Protein AF-A0A9P6FJT4-F1 (afdb_monomer_lite)

Organism: NCBI:txid979761

pLDDT: mean 72.85, std 15.34, range [41.66, 88.69]

Foldseek 3Di:
DDPPPPPPPPVQVQVVPVPDWAWDWADDPPDIWTFTDDDPVSQVPADADPVRHRHHDPPDDGDTPPDPPPPD

Structure (mmCIF, N/CA/C/O backbone):
data_AF-A0A9P6FJT4-F1
#
_entry.id   AF-A0A9P6FJT4-F1
#
loop_
_atom_site.group_PDB
_atom_site.id
_atom_site.type_symbol
_atom_site.label_atom_id
_atom_site.label_alt_id
_atom_site.label_comp_id
_atom_site.label_asym_id
_atom_site.label_entity_id
_atom_site.label_seq_id
_atom_site.pdbx_PDB_ins_code
_atom_site.Cartn_x
_atom_site.Cartn_y
_atom_site.Cartn_z
_atom_site.occupancy
_atom_site.B_iso_or_equiv
_atom_site.auth_seq_id
_atom_site.auth_comp_id
_atom_site.auth_asym_id
_atom_site.auth_atom_id
_atom_site.pdbx_PDB_model_num
ATOM 1 N N . MET A 1 1 ? 18.547 10.130 -36.605 1.00 41.66 1 MET A N 1
ATOM 2 C CA . MET A 1 1 ? 17.684 9.226 -35.816 1.00 41.66 1 MET A CA 1
ATOM 3 C C . MET A 1 1 ? 17.483 9.868 -34.459 1.00 41.66 1 MET A C 1
ATOM 5 O O . MET A 1 1 ? 18.307 9.711 -33.572 1.00 41.66 1 MET A O 1
ATOM 9 N N . SER A 1 2 ? 16.463 10.712 -34.358 1.00 42.31 2 SER A N 1
ATOM 10 C CA . SER A 1 2 ? 16.147 11.462 -33.146 1.00 42.31 2 SER A CA 1
ATOM 11 C C . SER A 1 2 ? 15.244 10.572 -32.304 1.00 42.31 2 SER A C 1
ATOM 13 O O . SER A 1 2 ? 14.072 10.415 -32.636 1.00 42.31 2 SER A O 1
ATOM 15 N N . ILE A 1 3 ? 15.783 9.933 -31.266 1.00 49.47 3 ILE A N 1
ATOM 16 C CA . ILE A 1 3 ? 14.918 9.324 -30.257 1.00 49.47 3 ILE A CA 1
ATOM 17 C C . ILE A 1 3 ? 14.212 10.475 -29.540 1.00 49.47 3 ILE A C 1
ATOM 19 O O . ILE A 1 3 ? 14.821 11.244 -28.801 1.00 49.47 3 ILE A O 1
ATOM 23 N N . LEU A 1 4 ? 12.930 10.656 -29.844 1.00 43.91 4 LEU A N 1
ATOM 24 C CA . LEU A 1 4 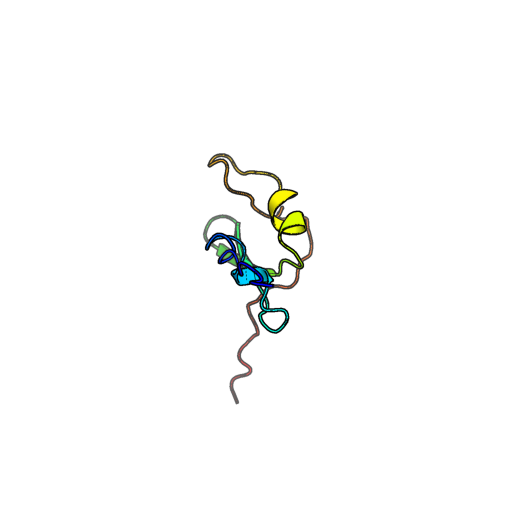? 12.046 11.484 -29.044 1.00 43.91 4 LEU A CA 1
ATOM 25 C C . LEU A 1 4 ? 11.983 10.808 -27.676 1.00 43.91 4 LEU A C 1
ATOM 27 O O . LEU A 1 4 ? 11.271 9.825 -27.495 1.00 43.91 4 LEU A O 1
ATOM 31 N N . THR A 1 5 ? 12.783 11.279 -26.723 1.00 52.97 5 THR A N 1
ATOM 32 C CA . THR A 1 5 ? 12.585 10.930 -25.320 1.00 52.97 5 THR A CA 1
ATOM 33 C C . THR A 1 5 ? 11.328 11.665 -24.883 1.00 52.97 5 THR A C 1
ATOM 35 O O . THR A 1 5 ? 11.394 12.774 -24.347 1.00 52.97 5 THR A O 1
ATOM 38 N N . GLU A 1 6 ? 10.169 11.095 -25.205 1.00 48.00 6 GLU A N 1
ATOM 39 C CA . GLU A 1 6 ? 8.911 11.515 -24.613 1.00 48.00 6 GLU A CA 1
ATOM 40 C C . GLU A 1 6 ? 9.111 11.469 -23.100 1.00 48.00 6 GLU A C 1
ATOM 42 O O . GLU A 1 6 ? 9.408 10.425 -22.518 1.00 48.00 6 GLU A O 1
ATOM 47 N N . SER A 1 7 ? 9.073 12.647 -22.474 1.00 57.59 7 SER A N 1
ATOM 48 C CA . SER A 1 7 ? 9.212 12.759 -21.031 1.00 57.59 7 SER A CA 1
ATOM 49 C C . SER A 1 7 ? 8.088 11.923 -20.420 1.00 57.59 7 SER A C 1
ATOM 51 O O . SER A 1 7 ? 6.920 12.202 -20.717 1.00 57.59 7 SER A O 1
ATOM 53 N N . PRO A 1 8 ? 8.396 10.877 -19.630 1.00 56.56 8 PRO A N 1
ATOM 54 C CA . PRO A 1 8 ? 7.361 10.001 -19.115 1.00 56.56 8 PRO A CA 1
ATOM 55 C C . PRO A 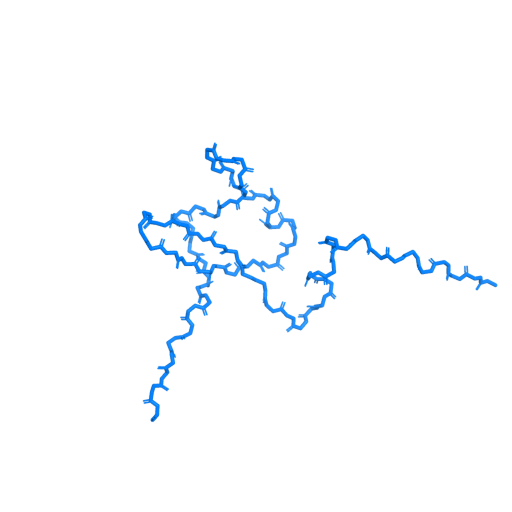1 8 ? 6.374 10.844 -18.300 1.00 56.56 8 PRO A C 1
ATOM 57 O O . PRO A 1 8 ? 6.798 11.752 -17.571 1.00 56.56 8 PRO A O 1
ATOM 60 N N . PRO A 1 9 ? 5.058 10.591 -18.419 1.00 52.69 9 PRO A N 1
ATOM 61 C CA . PRO A 1 9 ? 4.052 11.354 -17.697 1.00 52.69 9 PRO A CA 1
ATOM 62 C C . PRO A 1 9 ? 4.440 11.408 -16.218 1.00 52.69 9 PRO A C 1
ATOM 64 O O . PRO A 1 9 ? 4.786 10.383 -15.630 1.00 52.69 9 PRO A O 1
ATOM 67 N N . ARG A 1 10 ? 4.391 12.604 -15.608 1.00 53.16 10 ARG A N 1
ATOM 68 C CA . ARG A 1 10 ? 4.921 12.905 -14.255 1.00 53.16 10 ARG A CA 1
ATOM 69 C C . ARG A 1 10 ? 4.389 11.997 -13.128 1.00 53.16 10 ARG A C 1
ATOM 71 O O . ARG A 1 10 ? 4.865 12.079 -12.004 1.00 53.16 10 ARG A O 1
ATOM 78 N N . ARG A 1 11 ? 3.401 11.148 -13.424 1.00 52.59 11 ARG A N 1
ATOM 79 C CA . ARG A 1 11 ? 2.819 10.126 -12.545 1.00 52.59 11 ARG A CA 1
ATOM 80 C C . ARG A 1 11 ? 3.627 8.817 -12.493 1.00 52.59 11 ARG A C 1
ATOM 82 O O . ARG A 1 11 ? 3.550 8.120 -11.493 1.00 52.59 11 ARG A O 1
ATOM 89 N N . MET A 1 12 ? 4.411 8.502 -13.528 1.00 46.94 12 MET A N 1
ATOM 90 C CA . MET A 1 12 ? 5.124 7.222 -13.689 1.00 46.94 12 MET A CA 1
ATOM 91 C C . MET A 1 12 ? 6.530 7.214 -13.057 1.00 46.94 12 MET A C 1
ATOM 93 O O . MET A 1 12 ? 7.137 6.164 -12.861 1.00 46.94 12 MET A O 1
ATOM 97 N N . THR A 1 13 ? 7.085 8.387 -12.743 1.00 52.72 13 THR A N 1
ATOM 98 C CA . THR A 1 13 ? 8.513 8.542 -12.407 1.00 52.72 13 THR A CA 1
ATOM 99 C C . THR A 1 13 ? 8.885 8.104 -10.991 1.00 52.72 13 THR A C 1
ATOM 101 O O . THR A 1 13 ? 10.068 7.912 -10.705 1.00 52.72 13 THR A O 1
ATOM 104 N N . VAL A 1 14 ? 7.904 7.923 -10.102 1.00 56.44 14 VAL A N 1
ATOM 105 C CA . VAL A 1 14 ? 8.157 7.497 -8.717 1.00 56.44 14 VAL A CA 1
ATOM 106 C C . VAL A 1 14 ? 8.675 6.054 -8.672 1.00 56.44 14 VAL A C 1
ATOM 108 O O . VAL A 1 14 ? 9.660 5.805 -7.986 1.00 56.44 14 VAL A O 1
ATOM 111 N N . PHE A 1 15 ? 8.106 5.148 -9.477 1.00 58.41 15 PHE A N 1
ATOM 112 C CA . PHE A 1 15 ? 8.548 3.745 -9.575 1.00 58.41 15 PHE A CA 1
ATOM 113 C C . PHE A 1 15 ? 9.683 3.517 -10.575 1.00 58.41 15 PHE A C 1
ATOM 115 O O . PHE A 1 15 ? 10.388 2.520 -10.481 1.00 58.41 15 PHE A O 1
ATOM 122 N N . ALA A 1 16 ? 9.890 4.440 -11.520 1.00 55.50 16 ALA A N 1
ATOM 123 C CA . ALA A 1 16 ? 10.973 4.339 -12.500 1.00 55.50 16 ALA A CA 1
ATOM 124 C C . ALA A 1 16 ? 12.374 4.449 -11.863 1.00 55.50 16 ALA A C 1
ATOM 126 O O . ALA A 1 16 ? 13.361 4.018 -12.451 1.00 55.50 16 ALA A O 1
ATOM 127 N N . ASN A 1 17 ? 12.467 5.012 -10.654 1.00 60.97 17 ASN A N 1
ATOM 128 C CA . ASN A 1 17 ? 13.698 5.030 -9.874 1.00 60.97 17 ASN A CA 1
ATOM 129 C C . ASN A 1 17 ? 13.758 3.774 -8.994 1.00 60.97 17 ASN A C 1
ATOM 131 O O . ASN A 1 17 ? 13.342 3.818 -7.838 1.00 60.97 17 ASN A O 1
ATOM 135 N N . LEU A 1 18 ? 14.296 2.676 -9.537 1.00 61.53 18 LEU A N 1
ATOM 136 C CA . LEU A 1 18 ? 14.417 1.362 -8.875 1.00 61.53 18 LEU A CA 1
ATOM 137 C C . LEU A 1 18 ? 15.154 1.395 -7.518 1.00 61.53 18 LEU A C 1
ATOM 139 O O . LEU A 1 18 ? 15.057 0.458 -6.734 1.00 61.53 18 LEU A O 1
ATOM 143 N N . GLU A 1 19 ? 15.869 2.479 -7.215 1.00 71.50 19 GLU A N 1
ATOM 144 C CA . GLU A 1 19 ? 16.583 2.680 -5.949 1.00 71.50 19 GLU A CA 1
ATOM 145 C C . GLU A 1 19 ? 15.701 3.258 -4.827 1.00 71.50 19 GLU A C 1
ATOM 147 O O . GLU A 1 19 ? 16.122 3.316 -3.669 1.00 71.50 19 GLU A O 1
ATOM 152 N N . LYS A 1 20 ? 14.475 3.706 -5.133 1.00 77.56 20 LYS A N 1
ATOM 153 C CA . LYS A 1 20 ? 13.571 4.308 -4.145 1.00 77.56 20 LYS A CA 1
ATOM 154 C C . LYS A 1 20 ? 12.498 3.318 -3.715 1.00 77.56 20 LYS A C 1
ATOM 156 O O . LYS A 1 20 ? 11.695 2.848 -4.511 1.00 77.56 20 LYS A O 1
ATOM 161 N N . SER A 1 21 ? 12.437 3.056 -2.412 1.00 83.12 21 SER A N 1
ATOM 162 C CA . SER A 1 21 ? 11.319 2.317 -1.822 1.00 83.12 21 SER A CA 1
ATOM 163 C C . SER A 1 21 ? 10.086 3.214 -1.722 1.00 83.12 21 SER A C 1
ATOM 165 O O . SER A 1 21 ? 10.158 4.308 -1.159 1.00 83.12 21 SER A O 1
ATOM 167 N N . CYS A 1 22 ? 8.959 2.740 -2.246 1.00 84.44 22 CYS A N 1
ATOM 168 C CA . CYS A 1 22 ? 7.691 3.460 -2.248 1.00 84.44 22 CYS A CA 1
ATOM 169 C C . CYS A 1 22 ? 6.766 2.924 -1.156 1.00 84.44 22 CYS A C 1
ATOM 171 O O . CYS A 1 22 ? 6.673 1.714 -0.958 1.00 84.44 22 CYS A O 1
ATOM 173 N N . TYR A 1 23 ? 6.071 3.829 -0.466 1.00 87.44 23 TYR A N 1
ATOM 174 C CA . TYR A 1 23 ? 5.150 3.489 0.614 1.00 87.44 23 TYR A CA 1
ATOM 175 C C . TYR A 1 23 ? 3.838 4.254 0.451 1.00 87.44 23 TYR A C 1
ATOM 177 O O . TYR A 1 23 ? 3.851 5.430 0.084 1.00 87.44 23 TYR A O 1
ATOM 185 N N . VAL A 1 24 ? 2.722 3.602 0.764 1.00 87.31 24 VAL A N 1
ATOM 186 C CA . VAL A 1 24 ? 1.374 4.187 0.735 1.00 87.31 24 VAL A CA 1
ATOM 187 C C . VAL A 1 24 ? 0.736 4.158 2.118 1.00 87.31 24 VAL A C 1
ATOM 189 O O . VAL A 1 24 ? 1.018 3.247 2.900 1.00 87.31 24 VAL A O 1
ATOM 192 N N . PRO A 1 25 ? -0.107 5.150 2.443 1.00 85.81 25 PRO A N 1
ATOM 193 C CA . PRO A 1 25 ? -0.786 5.186 3.725 1.00 85.81 25 PRO A CA 1
ATOM 194 C C . PRO A 1 25 ? -1.839 4.077 3.818 1.00 85.81 25 PRO A C 1
ATOM 196 O O . PRO A 1 25 ? -2.599 3.840 2.880 1.00 85.81 25 PRO A O 1
ATOM 199 N N . ARG A 1 26 ? -1.892 3.433 4.982 1.00 86.69 26 ARG A N 1
ATOM 200 C CA . ARG A 1 26 ? -2.964 2.539 5.420 1.00 86.69 26 ARG A CA 1
ATOM 201 C C . ARG A 1 26 ? -3.500 3.047 6.754 1.00 86.69 26 ARG A C 1
ATOM 203 O O . ARG A 1 26 ? -2.782 3.069 7.756 1.00 86.69 26 ARG A O 1
ATOM 210 N N . CYS A 1 27 ? -4.754 3.464 6.760 1.00 84.25 27 CYS A N 1
ATOM 211 C CA . CYS A 1 27 ? -5.459 4.056 7.880 1.00 84.25 27 CYS A CA 1
ATOM 212 C C . CYS A 1 27 ? -6.163 2.973 8.711 1.00 84.25 27 CYS A C 1
ATOM 214 O O . CYS A 1 27 ? -7.028 2.230 8.240 1.00 84.25 27 CYS A O 1
ATOM 216 N N . LYS A 1 28 ? -5.832 2.916 10.000 1.00 81.94 28 LYS A N 1
ATOM 217 C CA . LYS A 1 28 ? -6.491 2.086 11.010 1.00 81.94 28 LYS A CA 1
ATOM 218 C C . LYS A 1 28 ? -7.084 2.985 12.094 1.00 81.94 28 LYS A C 1
ATOM 220 O O . LYS A 1 28 ? -6.515 3.183 13.164 1.00 81.94 28 LYS A O 1
ATOM 225 N N . GLY A 1 29 ? -8.249 3.563 11.803 1.00 83.19 29 GLY A N 1
ATOM 226 C CA . GLY A 1 29 ? -8.911 4.510 12.702 1.00 83.19 29 GLY A CA 1
ATOM 227 C C . GLY A 1 29 ? -8.096 5.794 12.864 1.00 83.19 29 GLY A C 1
ATOM 228 O O . GLY A 1 29 ? -8.073 6.620 11.957 1.00 83.19 29 GLY A O 1
ATOM 229 N N . LYS A 1 30 ? -7.445 5.967 14.022 1.00 83.62 30 LYS A N 1
ATOM 230 C CA . LYS A 1 30 ? -6.565 7.118 14.306 1.00 83.62 30 LYS A CA 1
ATOM 231 C C . LYS A 1 30 ? -5.104 6.869 13.934 1.00 83.62 30 LYS A C 1
ATOM 233 O O . LYS A 1 30 ? -4.339 7.824 13.831 1.00 83.62 30 LYS A O 1
ATOM 238 N N . ASP A 1 31 ? -4.728 5.611 13.741 1.00 82.00 31 ASP A N 1
ATOM 239 C CA . ASP A 1 31 ? -3.369 5.237 13.389 1.00 82.00 31 ASP A CA 1
ATOM 240 C C . ASP A 1 31 ? -3.206 5.196 11.869 1.00 82.00 31 ASP A C 1
ATOM 242 O O . ASP A 1 31 ? -4.091 4.744 11.143 1.00 82.00 31 ASP A O 1
ATOM 246 N N . MET A 1 32 ? -2.060 5.668 11.382 1.00 84.12 32 MET A N 1
ATOM 247 C CA . MET A 1 32 ? -1.678 5.589 9.975 1.00 84.12 32 MET A CA 1
ATOM 248 C C . MET A 1 32 ? -0.323 4.895 9.859 1.00 84.12 32 MET A C 1
ATOM 250 O O . MET A 1 32 ? 0.678 5.339 10.442 1.00 84.12 32 MET A O 1
ATOM 254 N N . ASP A 1 33 ? -0.313 3.805 9.102 1.00 87.06 33 ASP A N 1
ATOM 255 C CA . ASP A 1 33 ? 0.880 3.059 8.728 1.00 87.06 33 ASP A CA 1
ATOM 256 C C . ASP A 1 33 ? 1.291 3.407 7.303 1.00 87.06 33 ASP A C 1
ATOM 258 O O . ASP A 1 33 ? 0.449 3.693 6.457 1.00 87.06 3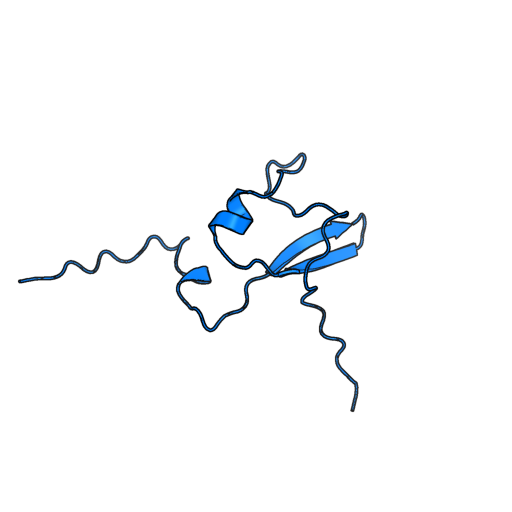3 ASP A O 1
ATOM 262 N N . MET A 1 34 ? 2.591 3.353 7.024 1.00 87.50 34 MET A N 1
ATOM 263 C CA . MET A 1 34 ? 3.118 3.532 5.674 1.00 87.50 34 MET A CA 1
ATOM 264 C C . MET A 1 34 ? 3.559 2.163 5.189 1.00 87.50 34 MET A C 1
ATOM 266 O O . MET A 1 34 ? 4.590 1.672 5.632 1.00 87.50 34 MET A O 1
ATOM 270 N N . VAL A 1 35 ? 2.793 1.516 4.321 1.00 87.44 35 VAL A N 1
ATOM 271 C CA . VAL A 1 35 ? 3.119 0.163 3.859 1.00 87.44 35 VAL A CA 1
ATOM 272 C C . VAL A 1 35 ? 3.793 0.201 2.501 1.00 87.44 35 VAL A C 1
ATOM 274 O O . VAL A 1 35 ? 3.421 0.992 1.635 1.00 87.44 35 VAL A O 1
ATOM 277 N N . LYS A 1 36 ? 4.813 -0.633 2.329 1.00 87.25 36 LYS A N 1
ATOM 278 C CA . LYS A 1 36 ? 5.589 -0.699 1.095 1.00 87.25 36 LYS A CA 1
ATOM 279 C C . LYS A 1 36 ? 4.752 -1.260 -0.049 1.00 87.25 36 LYS A C 1
ATOM 281 O O . LYS A 1 36 ? 3.955 -2.173 0.164 1.00 87.25 36 LYS A O 1
ATOM 286 N N . ILE A 1 37 ? 4.980 -0.728 -1.242 1.00 86.69 37 ILE A N 1
ATOM 287 C CA . ILE A 1 37 ? 4.444 -1.255 -2.498 1.00 86.69 37 ILE A CA 1
ATOM 288 C C . ILE A 1 37 ? 5.585 -1.557 -3.455 1.00 86.69 37 ILE A C 1
ATOM 290 O O . ILE A 1 37 ? 6.567 -0.811 -3.528 1.00 86.69 37 ILE A O 1
ATOM 294 N N . GLU A 1 38 ? 5.466 -2.682 -4.149 1.00 83.25 38 GLU A N 1
ATOM 295 C CA . GLU A 1 38 ? 6.552 -3.223 -4.973 1.00 83.25 38 GLU A CA 1
ATOM 296 C C . GLU A 1 38 ? 6.525 -2.673 -6.397 1.00 83.25 38 GLU A C 1
ATOM 298 O O . GLU A 1 38 ? 7.564 -2.543 -7.040 1.00 83.25 38 GLU A O 1
ATOM 303 N N . SER A 1 39 ? 5.339 -2.315 -6.889 1.00 83.88 39 SER A N 1
ATOM 304 C CA . SER A 1 39 ? 5.152 -1.819 -8.246 1.00 83.88 39 SER A CA 1
ATOM 305 C C . SER A 1 39 ? 3.930 -0.910 -8.360 1.00 83.88 39 SER A C 1
ATOM 307 O O . SER A 1 39 ? 3.088 -0.824 -7.463 1.00 83.88 39 SER A O 1
ATOM 309 N N . TRP A 1 40 ? 3.826 -0.229 -9.500 1.00 82.38 40 TRP A N 1
ATOM 310 C CA . TRP A 1 40 ? 2.636 0.542 -9.839 1.00 82.38 40 TRP A CA 1
ATOM 311 C C . TRP A 1 40 ? 1.401 -0.351 -10.017 1.00 82.38 40 TRP A C 1
ATOM 313 O O . TRP A 1 40 ? 0.315 0.016 -9.577 1.00 82.38 40 TRP A O 1
ATOM 323 N N . ASP A 1 41 ? 1.569 -1.541 -10.593 1.00 85.06 41 ASP A N 1
ATOM 324 C CA . ASP A 1 41 ? 0.470 -2.492 -10.771 1.00 85.06 41 ASP A CA 1
ATOM 325 C C . ASP A 1 41 ? -0.034 -3.029 -9.423 1.00 85.06 41 ASP A C 1
ATOM 327 O O . ASP A 1 41 ? -1.243 -3.135 -9.226 1.00 85.06 41 ASP A O 1
ATOM 331 N N . ASP A 1 42 ? 0.866 -3.260 -8.456 1.00 84.88 42 ASP A N 1
ATOM 332 C CA . ASP A 1 42 ? 0.503 -3.605 -7.070 1.00 84.88 42 ASP A CA 1
ATOM 333 C C . ASP A 1 42 ? -0.338 -2.496 -6.416 1.00 84.88 42 ASP A C 1
ATOM 335 O O . ASP A 1 42 ? -1.317 -2.781 -5.728 1.00 84.88 42 ASP A O 1
ATOM 339 N N . PHE A 1 43 ? -0.027 -1.224 -6.689 1.00 85.31 43 PHE A N 1
ATOM 340 C CA . PHE A 1 43 ? -0.841 -0.095 -6.228 1.00 85.31 43 PHE A CA 1
ATOM 341 C C . PHE A 1 43 ? -2.219 -0.029 -6.904 1.00 85.31 43 PHE A C 1
ATOM 343 O O . PHE A 1 43 ? -3.219 0.266 -6.246 1.00 85.31 43 PHE A O 1
ATOM 350 N N . LEU A 1 44 ? -2.296 -0.296 -8.209 1.00 86.12 44 LEU A N 1
ATOM 351 C CA . LEU A 1 44 ? -3.561 -0.284 -8.950 1.00 86.12 44 LEU A CA 1
ATOM 352 C C . LEU A 1 44 ? -4.477 -1.458 -8.586 1.00 86.12 44 LEU A C 1
ATOM 354 O O . LEU A 1 44 ? -5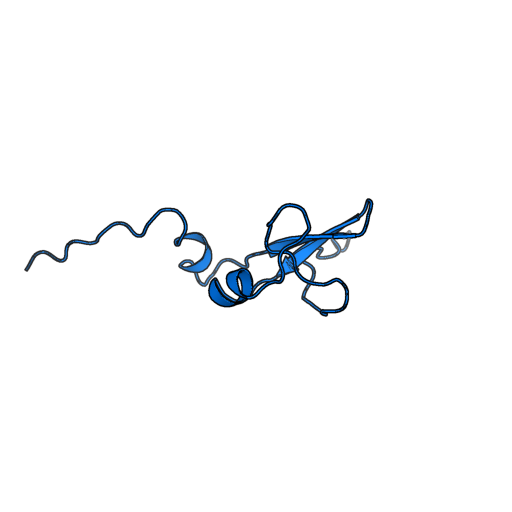.698 -1.314 -8.660 1.00 86.12 44 LEU A O 1
ATOM 358 N N . ALA A 1 45 ? -3.900 -2.592 -8.186 1.00 88.69 45 ALA A N 1
ATOM 359 C CA . ALA A 1 45 ? -4.631 -3.779 -7.755 1.00 88.69 45 ALA A CA 1
ATOM 360 C C . ALA A 1 45 ? -5.249 -3.645 -6.352 1.00 88.69 45 ALA A C 1
ATOM 362 O O . ALA A 1 45 ? -6.037 -4.503 -5.948 1.00 88.69 45 ALA A O 1
ATOM 363 N N . LEU A 1 46 ? -4.909 -2.594 -5.593 1.00 87.94 46 LEU A N 1
ATOM 364 C CA . LEU A 1 46 ? -5.442 -2.411 -4.246 1.00 87.94 46 LEU A CA 1
ATOM 365 C C . LEU A 1 46 ? -6.953 -2.170 -4.269 1.00 87.94 46 LEU A C 1
ATOM 367 O O . LEU A 1 46 ? -7.456 -1.422 -5.118 1.00 87.94 46 LEU A O 1
ATOM 371 N N . PRO A 1 47 ? -7.687 -2.733 -3.294 1.00 87.75 47 PRO A N 1
ATOM 372 C CA . PRO A 1 47 ? -9.079 -2.379 -3.116 1.00 87.75 47 PRO A CA 1
ATOM 373 C C . PRO A 1 47 ? -9.188 -0.894 -2.777 1.00 87.75 47 PRO A C 1
ATOM 375 O O . PRO A 1 47 ? -8.327 -0.299 -2.127 1.00 87.75 47 PRO A O 1
ATOM 378 N N . LYS A 1 48 ? -10.266 -0.277 -3.247 1.00 86.94 48 LYS A N 1
ATOM 379 C CA . LYS A 1 48 ? -10.520 1.138 -3.003 1.00 86.94 48 LYS A CA 1
ATOM 380 C C . LYS A 1 48 ? -11.404 1.294 -1.779 1.00 86.94 48 LYS A C 1
ATOM 382 O O . LYS A 1 48 ? -12.375 0.557 -1.618 1.00 86.94 48 LYS A O 1
ATOM 387 N N . ASN A 1 49 ? -11.077 2.261 -0.933 1.00 83.44 49 ASN A N 1
ATOM 388 C CA . ASN A 1 49 ? -11.912 2.610 0.212 1.00 83.44 49 ASN A CA 1
ATOM 389 C C . ASN A 1 49 ? -13.140 3.448 -0.217 1.00 83.44 49 ASN A C 1
ATOM 391 O O . ASN A 1 4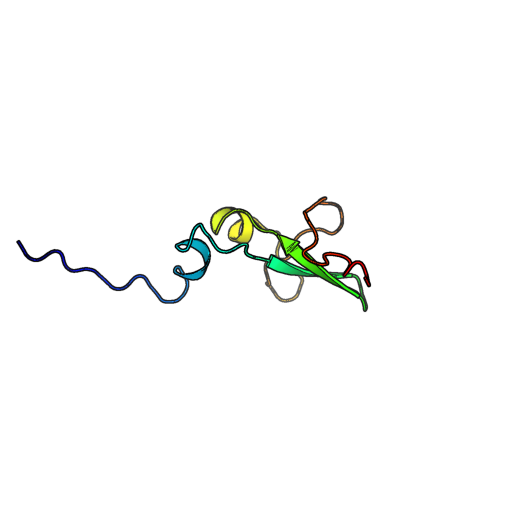9 ? -13.318 3.766 -1.394 1.00 83.44 49 ASN A O 1
ATOM 395 N N . ASN A 1 50 ? -13.975 3.857 0.746 1.00 84.38 50 ASN A N 1
ATOM 396 C CA . ASN A 1 50 ? -15.177 4.680 0.506 1.00 84.38 50 ASN A CA 1
ATOM 397 C C . ASN A 1 50 ? -14.888 6.052 -0.140 1.00 84.38 50 ASN A C 1
ATOM 399 O O . ASN A 1 50 ? -15.808 6.713 -0.613 1.00 84.38 50 ASN A O 1
ATOM 403 N N . TRP A 1 51 ? -13.622 6.474 -0.178 1.00 81.06 51 TRP A N 1
ATOM 404 C CA . TRP A 1 51 ? -13.153 7.689 -0.850 1.00 81.06 51 TRP A CA 1
ATOM 405 C C . TRP A 1 51 ? -12.590 7.411 -2.250 1.00 81.06 51 TRP A C 1
ATOM 407 O O . TRP A 1 51 ? -12.017 8.300 -2.876 1.00 81.06 51 TRP A O 1
ATOM 417 N N . ASN A 1 52 ? -12.749 6.181 -2.750 1.00 82.69 52 ASN A N 1
ATOM 418 C CA . ASN A 1 52 ? -12.216 5.705 -4.024 1.00 82.69 52 ASN A CA 1
ATOM 419 C C . ASN A 1 52 ? -10.671 5.760 -4.104 1.00 82.69 52 ASN A C 1
ATOM 421 O O . ASN A 1 52 ? -10.106 5.805 -5.199 1.00 82.69 52 ASN A O 1
ATOM 425 N N . ILE A 1 53 ? -9.985 5.759 -2.954 1.00 82.94 53 ILE A N 1
ATOM 426 C CA . ILE A 1 53 ? -8.518 5.770 -2.858 1.00 82.94 53 ILE A CA 1
ATOM 427 C C . ILE A 1 53 ? -8.023 4.320 -2.722 1.00 82.94 53 ILE A C 1
ATOM 429 O O . ILE A 1 53 ? -8.561 3.602 -1.876 1.00 82.94 53 ILE A O 1
ATOM 433 N N . PRO A 1 54 ? -7.028 3.880 -3.522 1.00 84.62 54 PRO A N 1
ATOM 434 C CA . PRO A 1 54 ? -6.431 2.552 -3.390 1.00 84.62 54 PRO A CA 1
ATOM 435 C C . PRO A 1 54 ? -5.733 2.426 -2.036 1.00 84.62 54 PRO A C 1
ATOM 437 O O . PRO A 1 54 ? -4.781 3.158 -1.751 1.00 84.62 54 PRO A O 1
ATOM 440 N N . GLU A 1 55 ? -6.223 1.517 -1.200 1.00 82.62 55 GLU A N 1
ATOM 441 C CA . GLU A 1 55 ? -5.734 1.332 0.158 1.00 82.62 55 GLU A CA 1
ATOM 442 C C . GLU A 1 55 ? -5.535 -0.162 0.447 1.00 82.62 55 GLU A C 1
ATOM 444 O O . GLU A 1 55 ? -6.442 -0.968 0.233 1.00 82.62 55 GLU A O 1
ATOM 449 N N . PRO A 1 56 ? -4.354 -0.567 0.936 1.00 83.69 56 PRO A N 1
ATOM 450 C CA . PRO A 1 56 ? -4.103 -1.951 1.316 1.00 83.69 56 PRO A CA 1
ATOM 451 C C . PRO A 1 56 ? -5.034 -2.394 2.440 1.00 83.69 56 PRO A C 1
ATOM 453 O O . PRO A 1 56 ? -5.247 -1.654 3.402 1.00 83.69 56 PRO A O 1
ATOM 456 N N . THR A 1 57 ? -5.538 -3.624 2.369 1.00 82.06 57 THR A N 1
ATOM 457 C CA . THR A 1 57 ? -6.382 -4.154 3.445 1.00 82.06 57 THR A CA 1
ATOM 458 C C . THR A 1 57 ? -5.588 -4.285 4.746 1.00 82.06 57 THR A C 1
ATOM 460 O O . THR A 1 57 ? -4.355 -4.395 4.767 1.00 82.06 57 THR A O 1
ATOM 463 N N . GLN A 1 58 ? -6.302 -4.250 5.871 1.00 79.12 58 GLN A N 1
ATOM 464 C CA . GLN A 1 58 ? -5.683 -4.418 7.187 1.00 79.12 58 GLN A CA 1
ATOM 465 C C . GLN A 1 58 ? -5.185 -5.852 7.406 1.00 79.12 58 GLN A C 1
ATOM 467 O O . GLN A 1 58 ? -4.205 -6.041 8.123 1.00 79.12 58 GLN A O 1
ATOM 472 N N . ASP A 1 59 ? -5.805 -6.826 6.737 1.00 80.12 59 ASP A N 1
ATOM 473 C CA . ASP A 1 59 ? -5.451 -8.245 6.830 1.00 80.12 59 ASP A CA 1
ATOM 474 C C . ASP A 1 59 ? -4.192 -8.598 6.025 1.00 80.12 59 ASP A C 1
ATOM 476 O O . ASP A 1 59 ? -3.549 -9.617 6.276 1.00 80.12 59 ASP A O 1
ATOM 480 N N . GLN A 1 60 ? -3.803 -7.754 5.063 1.00 79.44 60 GLN A N 1
ATOM 481 C CA . GLN A 1 60 ? -2.611 -7.988 4.262 1.00 79.44 60 GLN A CA 1
ATOM 482 C C . GLN A 1 60 ? -1.356 -7.577 5.043 1.00 79.44 60 GLN A C 1
ATOM 484 O O . GLN A 1 60 ? -1.138 -6.402 5.368 1.00 79.44 60 GLN A O 1
ATOM 489 N N . ILE A 1 61 ? -0.498 -8.555 5.331 1.00 77.88 61 ILE A N 1
ATOM 490 C CA . ILE A 1 61 ? 0.811 -8.310 5.937 1.00 77.88 61 ILE A CA 1
ATOM 491 C C . ILE A 1 61 ? 1.714 -7.674 4.874 1.00 77.88 61 ILE A C 1
ATOM 493 O O . ILE A 1 61 ? 2.007 -8.285 3.850 1.00 77.88 61 ILE A O 1
ATOM 497 N N . ARG A 1 62 ? 2.152 -6.436 5.118 1.00 83.00 62 ARG A N 1
ATOM 498 C CA . ARG A 1 62 ? 3.119 -5.705 4.286 1.00 83.00 62 ARG A CA 1
ATOM 499 C C . ARG A 1 62 ? 4.172 -5.030 5.154 1.00 83.00 62 ARG A C 1
ATOM 501 O O . ARG A 1 62 ? 3.909 -4.706 6.312 1.00 83.00 62 ARG A O 1
ATOM 508 N N . GLU A 1 63 ? 5.355 -4.812 4.582 1.00 82.94 63 GLU A N 1
ATOM 509 C CA . GLU A 1 63 ? 6.462 -4.128 5.255 1.00 82.94 63 GLU A CA 1
ATOM 510 C C . GLU A 1 63 ? 6.030 -2.705 5.640 1.00 82.94 63 GLU A C 1
ATOM 512 O O . GLU A 1 63 ? 5.692 -1.891 4.777 1.00 82.94 63 GLU A O 1
ATOM 517 N N . ASN A 1 64 ? 6.017 -2.409 6.941 1.00 81.69 64 ASN A N 1
ATOM 518 C CA . ASN A 1 64 ? 5.728 -1.070 7.441 1.00 81.69 64 ASN A CA 1
ATOM 519 C C . ASN A 1 64 ? 7.017 -0.235 7.405 1.00 81.69 64 ASN A C 1
ATOM 521 O O . ASN A 1 64 ? 8.047 -0.631 7.947 1.00 81.69 64 ASN A O 1
ATOM 525 N N . GLY A 1 65 ? 6.953 0.944 6.796 1.00 75.19 65 GLY A N 1
ATOM 526 C CA . GLY A 1 65 ? 8.058 1.891 6.664 1.00 75.19 65 GLY A CA 1
ATOM 527 C C . GLY A 1 65 ? 8.476 2.538 7.985 1.00 75.19 65 GLY A C 1
ATOM 528 O O . GLY A 1 65 ? 9.490 3.238 8.034 1.00 75.19 65 GLY A O 1
ATOM 529 N N . ARG A 1 66 ? 7.740 2.295 9.080 1.00 64.69 66 ARG A N 1
ATOM 530 C CA . ARG A 1 66 ? 8.182 2.627 10.439 1.00 64.69 66 ARG A CA 1
ATOM 531 C C . ARG A 1 66 ? 9.375 1.747 10.830 1.00 64.69 66 ARG A C 1
ATOM 533 O O . ARG A 1 66 ? 9.236 0.779 11.571 1.00 64.69 66 ARG A O 1
ATOM 540 N N . LYS A 1 67 ? 10.578 2.112 10.386 1.00 53.78 67 LYS A N 1
ATOM 541 C CA . LYS A 1 67 ? 11.807 1.623 11.019 1.00 53.78 67 LYS A CA 1
ATOM 542 C C . LYS A 1 67 ? 11.852 2.228 12.418 1.00 53.78 67 LYS A C 1
ATOM 544 O O . LYS A 1 67 ? 11.919 3.451 12.554 1.00 53.78 67 LYS A O 1
ATOM 549 N N . ALA A 1 68 ? 11.778 1.393 13.453 1.00 49.00 68 ALA A N 1
ATOM 550 C CA . ALA A 1 68 ? 12.069 1.833 14.809 1.00 49.00 68 ALA A CA 1
ATOM 551 C C . ALA A 1 68 ? 13.442 2.511 14.775 1.00 49.00 68 ALA A C 1
ATOM 553 O O . ALA A 1 68 ? 14.441 1.875 14.432 1.00 49.00 68 ALA A O 1
ATOM 554 N N . LYS A 1 69 ? 13.500 3.817 15.054 1.00 47.06 69 LYS A N 1
ATOM 555 C CA . LYS A 1 69 ? 14.786 4.461 15.302 1.00 47.06 69 LYS A CA 1
ATOM 556 C C . LYS A 1 69 ? 15.318 3.806 16.568 1.00 47.06 69 LYS A C 1
ATOM 558 O O . LYS A 1 69 ? 14.833 4.113 17.654 1.00 47.06 69 LYS A O 1
ATOM 563 N N . SER A 1 70 ? 16.255 2.870 16.419 1.00 51.06 70 SER A N 1
ATOM 564 C CA . SER A 1 70 ? 17.067 2.420 17.541 1.00 51.06 70 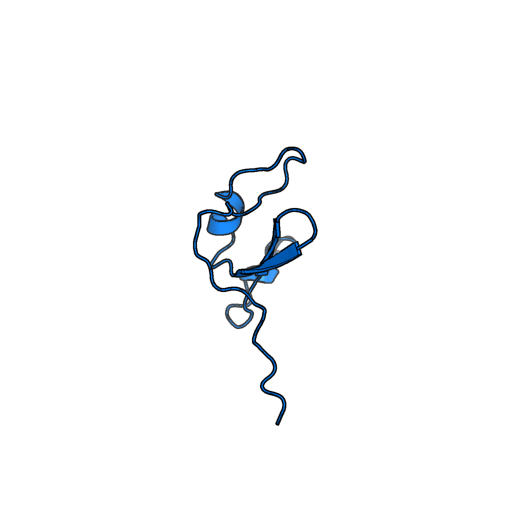SER A CA 1
ATOM 565 C C . SER A 1 70 ? 17.763 3.671 18.051 1.00 51.06 70 SER A C 1
ATOM 567 O O . SER A 1 70 ? 18.588 4.260 17.353 1.00 51.06 70 SER A O 1
ATOM 569 N N . ARG A 1 71 ? 17.301 4.162 19.197 1.00 52.66 71 ARG A N 1
ATOM 570 C CA . ARG A 1 71 ? 17.883 5.305 19.882 1.00 52.66 71 ARG A CA 1
ATOM 571 C C . ARG A 1 71 ? 19.226 4.803 20.408 1.00 52.66 71 ARG A C 1
ATOM 573 O O . ARG A 1 71 ? 19.242 4.071 21.391 1.00 52.66 71 ARG A O 1
ATOM 580 N N . VAL A 1 72 ? 20.292 5.066 19.652 1.00 55.38 72 VAL A N 1
ATOM 581 C CA . VAL A 1 72 ? 21.670 4.969 20.151 1.00 55.38 72 VAL A CA 1
ATOM 582 C C . VAL A 1 72 ? 21.883 6.105 21.139 1.00 55.38 72 VAL A C 1
ATOM 584 O O . VAL A 1 72 ? 21.370 7.215 20.851 1.00 55.38 72 VAL A O 1
#

Sequence (72 aa):
MSILTESPPRRMTVFANLEKSCYVPRCKGKDMDMVKIESWDDFLALPKNNWNIPEPTQDQIRENGRKAKSRV

Secondary structure (DSSP, 8-state):
------PPPTTSHHHH-TTSPEEEEEEETTEEEEEEES-HHHHHTSPB-TTS-B---SSS---BS-------

InterPro domains:
  IPR024185 5-formyltetrahydrofolate cyclo-ligase-like domain superfamily [G3DSA:3.40.50.10420] (2-70)
  IPR037171 NagB/RpiA transferase-like [SSF100950] (10-60)

Radius of gyration: 15.97 Å; chains: 1; bounding box: 37×21×56 Å